Protein AF-A0A0K0XTK0-F1 (afdb_monomer)

Nearest PDB structures (foldseek):
  9b12-assembly2_J  TM=9.768E-01  e=5.219E-01  Homo sapiens
  7mnt-assembly1_B  TM=8.735E-01  e=2.926E-01  Homo sapiens
  2cr8-assembly1_A  TM=5.656E-01  e=5.566E-01  Homo sapiens
  2ebq-assembly1_A  TM=9.221E-01  e=2.963E+00  Homo sapiens
  7uhy-assembly1_B-2  TM=3.557E-01  e=4.359E+00  Homo sapiens

Organism: NCBI:txid1579979

Secondary structure (DSSP, 8-state):
-EE-SSHHHHHHHHHHHHHTT-----BSHHHHTTTTTTTTSTT-S-EE---GGGHHHHHHHHHHHHHHT-PPPEE-TTT--EE-TT-SB-TTT--BTT--------------------

Structure (mmCIF, N/CA/C/O backbone):
data_AF-A0A0K0XTK0-F1
#
_entry.id   AF-A0A0K0XTK0-F1
#
loop_
_atom_site.group_PDB
_atom_site.id
_atom_site.type_symbol
_atom_site.label_atom_id
_atom_site.label_alt_id
_atom_site.label_comp_id
_atom_site.label_asym_id
_atom_site.label_entity_id
_atom_site.label_seq_id
_atom_site.pdbx_PDB_ins_code
_atom_site.Cartn_x
_atom_site.Cartn_y
_atom_site.Cartn_z
_atom_site.occupancy
_atom_site.B_iso_or_equiv
_atom_site.auth_seq_id
_atom_site.auth_comp_id
_atom_site.auth_asym_id
_atom_site.auth_atom_id
_atom_site.pdbx_PDB_model_num
ATOM 1 N N . MET A 1 1 ? 10.483 4.754 -10.931 1.00 53.09 1 MET A N 1
ATOM 2 C CA . MET A 1 1 ? 11.037 4.088 -9.741 1.00 53.09 1 MET A CA 1
ATOM 3 C C . MET A 1 1 ? 10.381 4.705 -8.515 1.00 53.09 1 MET A C 1
ATOM 5 O O . MET A 1 1 ? 10.506 5.907 -8.351 1.00 53.09 1 MET A O 1
ATOM 9 N N . HIS A 1 2 ? 9.572 3.952 -7.772 1.00 62.00 2 HIS A N 1
ATOM 10 C CA . HIS A 1 2 ? 8.944 4.340 -6.513 1.00 62.00 2 HIS A CA 1
ATOM 11 C C . HIS A 1 2 ? 9.683 3.662 -5.361 1.00 62.00 2 HIS A C 1
ATOM 13 O O . HIS A 1 2 ? 9.685 2.449 -5.279 1.00 62.00 2 HIS A O 1
ATOM 19 N N . THR A 1 3 ? 10.335 4.415 -4.493 1.00 59.62 3 THR A N 1
ATOM 20 C CA . THR A 1 3 ? 11.066 3.865 -3.348 1.00 59.62 3 THR A CA 1
ATOM 21 C C . THR A 1 3 ? 10.220 3.952 -2.093 1.00 59.62 3 THR A C 1
ATOM 23 O O . THR A 1 3 ? 9.616 4.995 -1.872 1.00 59.62 3 THR A O 1
ATOM 26 N N . ALA A 1 4 ? 10.172 2.882 -1.304 1.00 64.31 4 ALA A N 1
ATOM 27 C CA . ALA A 1 4 ? 9.412 2.807 -0.065 1.00 64.31 4 ALA A CA 1
ATOM 28 C C . ALA A 1 4 ? 10.363 2.557 1.102 1.00 64.31 4 ALA A C 1
ATOM 30 O O . ALA A 1 4 ? 11.300 1.767 0.995 1.00 64.31 4 ALA A O 1
ATOM 31 N N . ASP A 1 5 ? 10.107 3.206 2.229 1.00 62.78 5 ASP A N 1
ATOM 32 C CA . ASP A 1 5 ? 10.978 3.117 3.400 1.00 62.78 5 ASP A CA 1
ATOM 33 C C . ASP A 1 5 ? 10.663 1.888 4.268 1.00 62.78 5 ASP A C 1
ATOM 35 O O . ASP A 1 5 ? 11.365 1.639 5.246 1.00 62.78 5 ASP A O 1
ATOM 39 N N . HIS A 1 6 ? 9.626 1.109 3.927 1.00 61.66 6 HIS A N 1
ATOM 40 C CA . HIS A 1 6 ? 9.244 -0.118 4.627 1.00 61.66 6 HIS A CA 1
ATOM 41 C C . HIS A 1 6 ? 8.810 -1.254 3.676 1.00 61.66 6 HIS A C 1
ATOM 43 O O . HIS A 1 6 ? 8.117 -1.030 2.684 1.00 61.66 6 HIS A O 1
ATOM 49 N N . PRO A 1 7 ? 9.122 -2.521 4.005 1.00 65.44 7 PRO A N 1
ATOM 50 C CA . PRO A 1 7 ? 8.797 -3.691 3.183 1.00 65.44 7 PRO A CA 1
ATOM 51 C C . PRO A 1 7 ? 7.292 -3.968 3.120 1.00 65.44 7 PRO A C 1
ATOM 53 O O . PRO A 1 7 ? 6.812 -4.532 2.137 1.00 65.44 7 PRO A O 1
ATOM 56 N N . VAL A 1 8 ? 6.542 -3.550 4.145 1.00 74.12 8 VAL A N 1
ATOM 57 C CA . VAL A 1 8 ? 5.074 -3.644 4.171 1.00 74.12 8 VAL A CA 1
ATOM 58 C C . VAL A 1 8 ? 4.468 -2.799 3.050 1.00 74.12 8 VAL A C 1
ATOM 60 O O . VAL A 1 8 ? 3.572 -3.257 2.343 1.00 74.12 8 VAL A O 1
ATOM 63 N N . GLU A 1 9 ? 5.010 -1.603 2.829 1.00 78.75 9 GLU A N 1
ATOM 64 C CA . GLU A 1 9 ? 4.581 -0.699 1.762 1.00 78.75 9 GLU A CA 1
ATOM 65 C C . GLU A 1 9 ? 4.908 -1.275 0.375 1.00 78.75 9 GLU A C 1
ATOM 67 O O . GLU A 1 9 ? 4.058 -1.252 -0.512 1.00 78.75 9 GLU A O 1
ATOM 72 N N . ILE A 1 10 ? 6.074 -1.915 0.200 1.00 83.31 10 ILE A N 1
ATOM 73 C CA . ILE A 1 10 ? 6.414 -2.632 -1.045 1.00 83.31 10 ILE A CA 1
ATOM 74 C C . ILE A 1 10 ? 5.406 -3.747 -1.343 1.00 83.31 10 ILE A C 1
ATOM 76 O O . ILE A 1 10 ? 4.975 -3.888 -2.487 1.00 83.31 10 ILE A O 1
ATOM 80 N N . GLY A 1 11 ? 5.020 -4.534 -0.332 1.00 81.81 11 GLY A N 1
ATOM 81 C CA . GLY A 1 11 ? 4.019 -5.592 -0.482 1.00 81.81 11 GLY A CA 1
ATOM 82 C C . GLY A 1 11 ? 2.652 -5.046 -0.899 1.00 81.81 11 GLY A C 1
ATOM 83 O O . GLY A 1 11 ? 2.038 -5.568 -1.831 1.00 81.81 11 GLY A O 1
ATOM 84 N N . PHE A 1 12 ? 2.214 -3.957 -0.264 1.00 83.81 12 PHE A N 1
ATOM 85 C CA . PHE A 1 12 ? 0.962 -3.277 -0.596 1.00 83.81 12 PHE A CA 1
ATOM 86 C C . PHE A 1 12 ? 0.965 -2.718 -2.027 1.00 83.81 12 PHE A C 1
ATOM 88 O O . PHE A 1 12 ? 0.066 -3.021 -2.814 1.00 83.81 12 PHE A O 1
ATOM 95 N N . VAL A 1 13 ? 2.004 -1.963 -2.398 1.00 86.88 13 VAL A N 1
ATOM 96 C CA . VAL A 1 13 ? 2.143 -1.365 -3.737 1.00 86.88 13 VAL A CA 1
ATOM 97 C C . VAL A 1 13 ? 2.228 -2.443 -4.814 1.00 86.88 13 VAL A C 1
ATOM 99 O O . VAL A 1 13 ? 1.615 -2.309 -5.873 1.00 86.88 13 VAL A O 1
ATOM 102 N N . ARG A 1 14 ? 2.946 -3.537 -4.546 1.00 88.00 14 ARG A N 1
ATOM 103 C CA . ARG A 1 14 ? 3.016 -4.685 -5.450 1.00 88.00 14 ARG A CA 1
ATOM 104 C C . ARG A 1 14 ? 1.634 -5.283 -5.704 1.00 88.00 14 ARG A C 1
ATOM 106 O O . ARG A 1 14 ? 1.249 -5.421 -6.861 1.00 88.00 14 ARG A O 1
ATOM 113 N N . GLY A 1 15 ? 0.904 -5.613 -4.638 1.00 87.44 15 GLY A N 1
ATOM 114 C CA . GLY A 1 15 ? -0.421 -6.225 -4.745 1.00 87.44 15 GLY A CA 1
ATOM 115 C C . GLY A 1 15 ? -1.403 -5.345 -5.517 1.00 87.44 15 GLY A C 1
ATOM 116 O O . GLY A 1 15 ? -2.120 -5.844 -6.381 1.00 87.44 15 GLY A O 1
ATOM 117 N N . LEU A 1 16 ? -1.369 -4.031 -5.272 1.00 90.19 16 LEU A N 1
ATOM 118 C CA . LEU A 1 16 ? -2.198 -3.057 -5.983 1.00 90.19 16 LEU A CA 1
ATOM 119 C C . LEU A 1 16 ? -1.881 -2.986 -7.486 1.00 90.19 16 LEU A C 1
ATOM 121 O O . LEU A 1 16 ? -2.782 -2.866 -8.310 1.00 90.19 16 LEU A O 1
ATOM 125 N N . LEU A 1 17 ? -0.603 -3.044 -7.868 1.00 90.31 17 LEU A N 1
ATOM 126 C CA . LEU A 1 17 ? -0.210 -3.019 -9.280 1.00 90.31 17 LEU A CA 1
ATOM 127 C C . LEU A 1 17 ? -0.558 -4.337 -9.989 1.00 90.31 17 LEU A C 1
ATOM 129 O O . LEU A 1 17 ? -1.061 -4.320 -11.113 1.00 90.31 17 LEU A O 1
ATOM 133 N N . GLU A 1 18 ? -0.340 -5.473 -9.329 1.00 92.31 18 GLU A N 1
ATOM 134 C CA . GLU A 1 18 ? -0.648 -6.790 -9.891 1.00 92.31 18 GLU A CA 1
ATOM 135 C C . GLU A 1 18 ? -2.162 -7.008 -10.059 1.00 92.31 18 GLU A C 1
ATOM 137 O O . GLU A 1 18 ? -2.573 -7.584 -11.068 1.00 92.31 18 GLU A O 1
ATOM 142 N N . SER A 1 19 ? -3.007 -6.485 -9.156 1.00 92.31 19 SER A N 1
ATOM 143 C CA . SER A 1 19 ? -4.474 -6.568 -9.287 1.00 92.31 19 SER A CA 1
ATOM 144 C C . SER A 1 19 ? -5.023 -5.808 -10.498 1.00 92.31 19 SER A C 1
ATOM 146 O O . SER A 1 19 ? -6.079 -6.154 -11.018 1.00 92.31 19 SER A O 1
ATOM 148 N N . GLU A 1 20 ? -4.284 -4.810 -10.981 1.00 91.94 20 GLU A N 1
ATOM 149 C CA . GLU A 1 20 ? -4.592 -4.033 -12.189 1.00 91.94 20 GLU A CA 1
ATOM 150 C C . GLU A 1 20 ? -3.938 -4.626 -13.456 1.00 91.94 20 GLU A C 1
ATOM 152 O O . GLU A 1 20 ? -3.907 -3.994 -14.516 1.00 91.94 20 GLU A O 1
ATOM 157 N N . GLY A 1 21 ? -3.381 -5.839 -13.361 1.00 88.75 21 GLY A N 1
ATOM 158 C CA . GLY A 1 21 ? -2.755 -6.551 -14.477 1.00 88.75 21 GLY A CA 1
ATOM 159 C C . GLY A 1 21 ? -1.365 -6.032 -14.853 1.00 88.75 21 GLY A C 1
ATOM 160 O O . GLY A 1 21 ? -0.908 -6.246 -15.979 1.00 88.75 21 GLY A O 1
ATOM 161 N N . ILE A 1 22 ? -0.684 -5.329 -13.944 1.00 89.06 22 ILE A N 1
ATOM 162 C CA . ILE A 1 22 ? 0.654 -4.783 -14.178 1.00 89.06 22 ILE A CA 1
ATOM 163 C C . ILE A 1 22 ? 1.690 -5.731 -13.568 1.00 89.06 22 ILE A C 1
ATOM 165 O O . ILE A 1 22 ? 1.778 -5.872 -12.353 1.00 89.06 22 ILE A O 1
ATOM 169 N N . GLU A 1 23 ? 2.508 -6.364 -14.415 1.00 87.88 23 GLU A N 1
ATOM 170 C CA . GLU A 1 23 ? 3.616 -7.214 -13.960 1.00 87.88 23 GLU A CA 1
ATOM 171 C C . GLU A 1 23 ? 4.656 -6.379 -13.195 1.00 87.88 23 GLU A C 1
ATOM 173 O O . GLU A 1 23 ? 5.122 -5.340 -13.680 1.00 87.88 23 GLU A O 1
ATOM 178 N N . THR A 1 24 ? 5.050 -6.853 -12.013 1.00 85.88 24 THR A N 1
ATOM 179 C CA . THR A 1 24 ? 6.037 -6.193 -11.154 1.00 85.88 24 THR A CA 1
ATOM 180 C C . THR A 1 24 ? 7.224 -7.110 -10.857 1.00 85.88 24 THR A C 1
ATOM 182 O O . THR A 1 24 ? 7.126 -8.335 -10.921 1.00 85.88 24 THR A O 1
ATOM 185 N N . ARG A 1 25 ? 8.374 -6.515 -10.521 1.00 81.19 25 ARG A N 1
ATOM 186 C CA . ARG A 1 25 ? 9.529 -7.226 -9.958 1.00 81.19 25 ARG A CA 1
ATOM 187 C C . ARG A 1 25 ? 9.997 -6.505 -8.707 1.00 81.19 25 ARG A C 1
ATOM 189 O O . ARG A 1 25 ? 10.202 -5.294 -8.738 1.00 81.1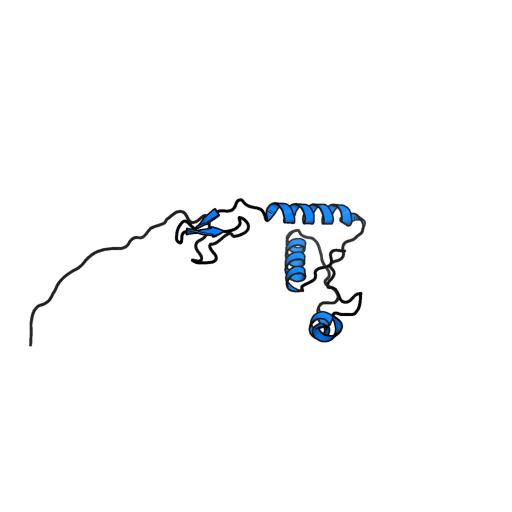9 25 ARG A O 1
ATOM 196 N N . VAL A 1 26 ? 10.170 -7.260 -7.628 1.00 78.00 26 VAL A N 1
ATOM 197 C CA . VAL A 1 26 ? 10.732 -6.769 -6.368 1.00 78.00 26 VAL A CA 1
ATOM 198 C C . VAL A 1 26 ? 12.220 -7.096 -6.350 1.00 78.00 26 VAL A C 1
ATOM 200 O O . VAL A 1 26 ? 12.608 -8.225 -6.637 1.00 78.00 26 VAL A O 1
ATOM 203 N N . GLN A 1 27 ? 13.053 -6.114 -6.017 1.00 72.12 27 GLN A N 1
ATOM 204 C CA . GLN A 1 27 ? 14.501 -6.273 -5.910 1.00 72.12 27 GLN A CA 1
ATOM 205 C C . GLN A 1 27 ? 14.972 -5.770 -4.541 1.00 72.12 27 GLN A C 1
ATOM 207 O O . GLN A 1 27 ? 14.475 -4.757 -4.056 1.00 72.12 27 GLN A O 1
ATOM 212 N N . GLY A 1 28 ? 15.919 -6.477 -3.914 1.00 62.50 28 GLY A N 1
ATOM 213 C CA . GLY A 1 28 ? 16.530 -6.060 -2.643 1.00 62.50 28 GLY A CA 1
ATOM 214 C C . GLY A 1 28 ? 15.749 -6.417 -1.371 1.00 62.50 28 GLY A C 1
ATOM 215 O O . GLY A 1 28 ? 16.164 -6.018 -0.288 1.00 62.50 28 GLY A O 1
ATOM 216 N N . MET A 1 29 ? 14.662 -7.194 -1.467 1.00 62.41 29 MET A N 1
ATOM 217 C CA . MET A 1 29 ? 13.880 -7.630 -0.298 1.00 62.41 29 MET A CA 1
ATOM 218 C C . MET A 1 29 ? 14.674 -8.576 0.620 1.00 62.41 29 MET A C 1
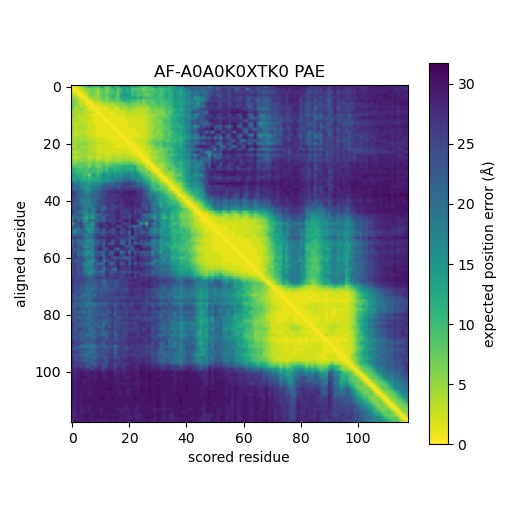ATOM 220 O O . MET A 1 29 ? 14.602 -8.438 1.835 1.00 62.41 29 MET A O 1
ATOM 224 N N . ASP A 1 30 ? 15.510 -9.452 0.060 1.00 59.00 30 ASP A N 1
ATOM 225 C CA . ASP A 1 30 ? 16.347 -10.378 0.844 1.00 59.00 30 ASP A CA 1
ATOM 226 C C . ASP A 1 30 ? 17.477 -9.657 1.605 1.00 59.00 30 ASP A C 1
ATOM 228 O O . ASP A 1 30 ? 17.919 -10.102 2.667 1.00 59.00 30 ASP A O 1
ATOM 232 N N . LEU A 1 31 ? 17.914 -8.498 1.094 1.00 56.75 31 LEU A N 1
ATOM 233 C CA . LEU A 1 31 ? 18.909 -7.639 1.741 1.00 56.75 31 LEU A CA 1
ATOM 234 C C . LEU A 1 31 ? 18.317 -6.881 2.937 1.00 56.75 31 LEU A C 1
ATOM 236 O O . LEU A 1 31 ? 19.063 -6.549 3.850 1.00 56.75 31 LEU A O 1
ATOM 240 N N . TRP A 1 32 ? 16.996 -6.666 2.982 1.00 51.97 32 TRP A N 1
ATOM 241 C CA . TRP A 1 32 ? 16.310 -5.983 4.086 1.00 51.97 32 TRP A CA 1
ATOM 242 C C . TRP A 1 32 ? 16.420 -6.739 5.416 1.00 51.97 32 TRP A C 1
ATOM 244 O O . TRP A 1 32 ? 16.658 -6.137 6.461 1.00 51.97 32 TRP A O 1
ATOM 254 N N . THR A 1 33 ? 16.312 -8.071 5.389 1.00 54.09 33 THR A N 1
ATOM 255 C CA . THR A 1 33 ? 16.488 -8.925 6.579 1.00 54.09 33 THR A CA 1
ATOM 256 C C . THR A 1 33 ? 17.896 -8.845 7.170 1.00 54.09 33 THR A C 1
ATOM 258 O O . THR A 1 33 ? 18.057 -9.005 8.375 1.00 54.09 33 THR A O 1
ATOM 261 N N . ALA A 1 34 ? 18.904 -8.543 6.347 1.00 52.62 34 ALA A N 1
ATOM 262 C CA . ALA A 1 34 ? 20.270 -8.262 6.790 1.00 52.62 34 ALA A CA 1
ATOM 263 C C . ALA A 1 34 ? 20.507 -6.765 7.094 1.00 52.62 34 ALA A C 1
ATOM 265 O O . ALA A 1 34 ? 21.550 -6.398 7.630 1.00 52.62 34 ALA A O 1
ATOM 266 N N . ALA A 1 35 ? 19.556 -5.886 6.758 1.00 49.84 35 ALA A N 1
ATOM 267 C CA . ALA A 1 35 ? 19.765 -4.444 6.710 1.00 49.84 35 ALA A CA 1
ATOM 268 C C . ALA A 1 35 ? 19.549 -3.697 8.027 1.00 49.84 35 ALA A C 1
ATOM 270 O O . ALA A 1 35 ? 19.758 -2.490 8.022 1.00 49.84 35 ALA A O 1
ATOM 271 N N . VAL A 1 36 ? 19.231 -4.348 9.156 1.00 49.47 36 VAL A N 1
ATOM 272 C CA . VAL A 1 36 ? 19.224 -3.648 10.464 1.00 49.47 36 VAL A CA 1
ATOM 273 C C . VAL A 1 36 ? 20.582 -3.000 10.764 1.00 49.47 36 VAL A C 1
ATOM 275 O O . VAL A 1 36 ? 20.622 -1.915 11.337 1.00 49.47 36 VAL A O 1
ATOM 278 N N . GLU A 1 37 ? 21.680 -3.577 10.265 1.00 49.75 37 GLU A N 1
ATOM 279 C CA . GLU A 1 37 ? 23.025 -2.993 10.361 1.00 49.75 37 GLU A CA 1
ATOM 280 C C . GLU A 1 37 ? 23.422 -2.104 9.156 1.00 49.75 37 GLU A C 1
ATOM 282 O O . GLU A 1 37 ? 24.358 -1.316 9.265 1.00 49.75 37 GLU A O 1
ATOM 287 N N . ILE A 1 38 ? 22.713 -2.174 8.016 1.00 49.44 38 ILE A N 1
ATOM 288 C CA . ILE A 1 38 ? 23.095 -1.541 6.726 1.00 49.44 38 ILE A CA 1
ATOM 289 C C . ILE A 1 38 ? 22.277 -0.266 6.411 1.00 49.44 38 ILE A C 1
ATOM 291 O O . ILE A 1 38 ? 22.543 0.408 5.417 1.00 49.44 38 ILE A O 1
ATOM 295 N N . TYR A 1 39 ? 21.328 0.143 7.264 1.00 45.59 39 TYR A N 1
ATOM 296 C CA . TYR A 1 39 ? 20.472 1.332 7.061 1.00 45.59 39 TYR A CA 1
ATOM 297 C C . TYR A 1 39 ? 21.196 2.672 6.804 1.00 45.59 39 TYR A C 1
ATOM 299 O O . TYR A 1 39 ? 20.543 3.651 6.448 1.00 45.59 39 TYR A O 1
ATOM 307 N N . PHE A 1 40 ? 22.523 2.738 6.935 1.00 50.38 40 PHE A N 1
ATOM 308 C CA . PHE A 1 40 ? 23.317 3.943 6.677 1.00 50.38 40 PHE A CA 1
ATOM 309 C C . PHE A 1 40 ? 24.026 3.984 5.312 1.00 50.38 40 PHE A C 1
ATOM 311 O O . PHE A 1 40 ? 24.728 4.957 5.039 1.00 50.38 40 PHE A O 1
ATOM 318 N N . ALA A 1 41 ? 23.861 2.982 4.441 1.00 50.88 41 ALA A N 1
ATOM 319 C CA . ALA A 1 41 ? 24.423 3.018 3.089 1.00 50.88 41 ALA A CA 1
ATOM 320 C C . ALA A 1 41 ? 23.390 3.516 2.060 1.00 50.88 41 ALA A C 1
ATOM 322 O O . ALA A 1 41 ? 22.333 2.905 1.870 1.00 50.88 41 ALA A O 1
ATOM 323 N N . ASP A 1 42 ? 23.706 4.615 1.365 1.00 50.34 42 ASP A N 1
ATOM 324 C CA . ASP A 1 42 ? 22.932 5.095 0.214 1.00 50.34 42 ASP A CA 1
ATOM 325 C C . ASP A 1 42 ? 22.769 3.963 -0.819 1.00 50.34 42 ASP A C 1
ATOM 327 O O . ASP A 1 42 ? 23.748 3.366 -1.267 1.00 50.34 42 ASP A O 1
ATOM 331 N N . GLY A 1 43 ? 21.520 3.642 -1.177 1.00 56.12 43 GLY A N 1
ATOM 332 C CA . GLY A 1 43 ? 21.175 2.552 -2.105 1.00 56.12 43 GLY A CA 1
ATOM 333 C C . GLY A 1 43 ? 20.533 1.309 -1.473 1.00 56.12 43 GLY A C 1
ATOM 334 O O . GLY A 1 43 ? 20.063 0.446 -2.209 1.00 56.12 43 GLY A O 1
ATOM 335 N N . ALA A 1 44 ? 20.437 1.226 -0.141 1.00 52.81 44 ALA A N 1
ATOM 336 C CA . ALA A 1 44 ? 19.759 0.125 0.560 1.00 52.81 44 ALA A CA 1
ATOM 337 C C . ALA A 1 44 ? 18.241 0.338 0.767 1.00 52.81 44 ALA A C 1
ATOM 339 O O . ALA A 1 44 ? 17.572 -0.500 1.372 1.00 52.81 44 ALA A O 1
ATOM 340 N N . ARG A 1 45 ? 17.678 1.454 0.277 1.00 56.91 45 ARG A N 1
ATOM 341 C CA . ARG A 1 45 ? 16.246 1.760 0.418 1.00 56.91 45 ARG A CA 1
ATOM 342 C C . ARG A 1 45 ? 15.395 0.905 -0.533 1.00 56.91 45 ARG A C 1
ATOM 344 O O . ARG A 1 45 ? 15.675 0.889 -1.739 1.00 56.91 45 ARG A O 1
ATOM 351 N N . PRO A 1 46 ? 14.340 0.230 -0.045 1.00 56.75 46 PRO A N 1
ATOM 352 C CA . PRO A 1 46 ? 13.445 -0.539 -0.902 1.00 56.75 46 PRO A CA 1
ATOM 353 C C . PRO A 1 46 ? 12.883 0.307 -2.050 1.00 56.75 46 PRO A C 1
ATOM 355 O O . PRO A 1 46 ? 12.507 1.462 -1.875 1.00 56.75 46 PRO A O 1
ATOM 358 N N . SER A 1 47 ? 12.874 -0.262 -3.258 1.00 75.25 47 SER A N 1
ATOM 359 C CA . SER A 1 47 ? 12.580 0.466 -4.495 1.00 75.25 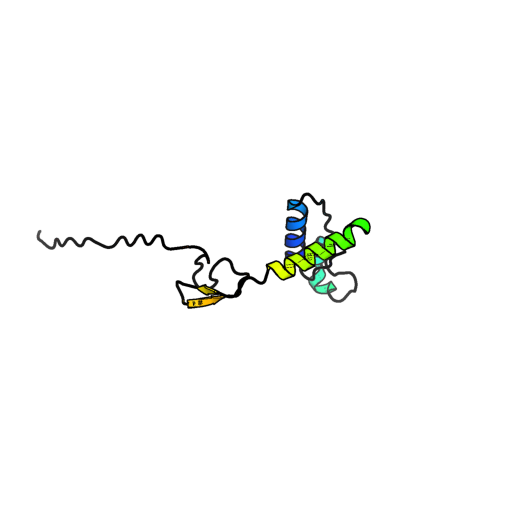47 SER A CA 1
ATOM 360 C C . SER A 1 47 ? 11.796 -0.372 -5.508 1.00 75.25 47 SER A C 1
ATOM 362 O O . SER A 1 47 ? 12.261 -1.405 -5.971 1.00 75.25 47 SER A O 1
ATOM 364 N N . VAL A 1 48 ? 10.617 0.097 -5.901 1.00 80.75 48 VAL A N 1
ATOM 365 C CA . VAL A 1 48 ? 9.796 -0.300 -7.055 1.00 80.75 48 VAL A CA 1
ATOM 366 C C . VAL A 1 48 ? 10.293 0.432 -8.301 1.00 80.75 48 VAL A C 1
ATOM 368 O O . VAL A 1 48 ? 10.635 1.605 -8.245 1.00 80.75 48 VAL A O 1
ATOM 371 N N . TRP A 1 49 ? 10.323 -0.207 -9.466 1.00 88.44 49 TRP A N 1
ATOM 372 C CA . TRP A 1 49 ? 10.775 0.410 -10.720 1.00 88.44 49 TRP A CA 1
ATOM 373 C C . TRP A 1 49 ? 9.689 0.304 -11.790 1.00 88.44 49 TRP A C 1
ATOM 375 O O . TRP A 1 49 ? 8.945 -0.669 -11.837 1.00 88.44 49 TRP A O 1
ATOM 385 N N . VAL A 1 50 ? 9.578 1.326 -12.642 1.00 93.69 50 VAL A N 1
ATOM 386 C CA . VAL A 1 50 ? 8.653 1.342 -13.789 1.00 93.69 50 VAL A CA 1
ATOM 387 C C . VAL A 1 50 ? 9.435 1.754 -15.027 1.00 93.69 50 VAL A C 1
ATOM 389 O O . VAL A 1 50 ? 10.409 2.495 -14.902 1.00 93.69 50 VAL A O 1
ATOM 392 N N . ARG A 1 51 ? 9.015 1.287 -16.208 1.00 93.12 51 ARG A N 1
ATOM 393 C CA . ARG A 1 51 ? 9.578 1.757 -17.483 1.00 93.12 51 ARG A CA 1
ATOM 394 C C . ARG A 1 51 ? 9.335 3.257 -17.637 1.00 93.12 51 ARG A C 1
ATOM 396 O O . ARG A 1 51 ? 8.274 3.731 -17.237 1.00 93.12 51 ARG A O 1
ATOM 403 N N . ASP A 1 52 ? 10.247 3.960 -18.300 1.00 93.19 52 ASP A N 1
ATOM 404 C CA . ASP A 1 52 ? 10.150 5.413 -18.508 1.00 93.19 52 ASP A CA 1
ATOM 405 C C . ASP A 1 52 ? 8.822 5.820 -19.154 1.00 93.19 52 ASP A C 1
ATOM 407 O O . ASP A 1 52 ? 8.156 6.733 -18.680 1.00 93.19 52 ASP A O 1
ATOM 411 N N . ALA A 1 53 ? 8.352 5.048 -20.139 1.00 94.56 53 ALA A N 1
ATOM 412 C CA . ALA A 1 53 ? 7.060 5.267 -20.797 1.00 94.56 53 ALA A CA 1
ATOM 413 C C . ALA A 1 53 ? 5.834 5.187 -19.856 1.00 94.56 53 ALA A C 1
ATOM 415 O O . ALA A 1 53 ? 4.733 5.573 -20.239 1.00 94.56 53 ALA A O 1
ATOM 416 N N . MET A 1 54 ? 5.995 4.649 -18.643 1.00 94.38 54 MET A N 1
ATOM 417 C CA . MET A 1 54 ? 4.938 4.510 -17.636 1.00 94.38 54 MET A CA 1
ATOM 418 C C . MET A 1 54 ? 5.082 5.508 -16.485 1.00 94.38 54 MET A C 1
ATOM 420 O O . MET A 1 54 ? 4.237 5.513 -15.588 1.00 94.38 54 MET A O 1
ATOM 424 N N . LEU A 1 55 ? 6.114 6.353 -16.489 1.00 94.56 55 LEU A N 1
ATOM 425 C CA . LEU A 1 55 ? 6.437 7.225 -15.366 1.00 94.56 55 LEU A CA 1
ATOM 426 C C . LEU A 1 55 ? 5.308 8.222 -15.066 1.00 94.56 55 LEU A C 1
ATOM 428 O O . LEU A 1 55 ? 4.869 8.333 -13.921 1.00 94.56 55 LEU A O 1
ATOM 432 N N . GLU A 1 56 ? 4.767 8.888 -16.086 1.00 92.88 56 GLU A N 1
ATOM 433 C CA . GLU A 1 56 ? 3.659 9.841 -15.931 1.00 92.88 56 GLU A CA 1
ATOM 434 C C . GLU A 1 56 ? 2.375 9.152 -15.458 1.00 92.88 56 GLU A C 1
ATOM 436 O O . GLU A 1 56 ? 1.612 9.708 -14.665 1.00 92.88 56 GLU A O 1
ATOM 441 N N . ARG A 1 57 ? 2.124 7.922 -15.922 1.00 93.69 57 ARG A N 1
ATOM 442 C CA . ARG A 1 57 ? 0.973 7.133 -15.466 1.00 93.69 57 ARG A CA 1
ATOM 443 C C . ARG A 1 57 ? 1.132 6.740 -13.999 1.00 93.69 57 ARG A C 1
ATOM 445 O O . ARG A 1 57 ? 0.200 6.958 -13.233 1.00 93.69 57 ARG A O 1
ATOM 452 N N . ALA A 1 58 ? 2.299 6.236 -13.606 1.00 91.00 58 ALA A N 1
ATOM 453 C CA . ALA A 1 58 ? 2.588 5.856 -12.227 1.00 91.00 58 ALA A CA 1
ATOM 454 C C . ALA A 1 58 ? 2.436 7.048 -11.266 1.00 91.00 58 ALA A C 1
ATOM 456 O O . ALA A 1 58 ? 1.787 6.922 -10.233 1.00 91.00 58 ALA A O 1
ATOM 457 N N . ARG A 1 59 ? 2.935 8.234 -11.646 1.00 90.94 59 ARG A N 1
ATOM 458 C CA . ARG A 1 59 ? 2.767 9.468 -10.857 1.00 90.94 59 ARG A CA 1
ATOM 459 C C . ARG A 1 59 ? 1.301 9.844 -10.645 1.00 90.94 59 ARG A C 1
ATOM 461 O O . ARG A 1 59 ? 0.930 10.219 -9.539 1.00 90.94 59 ARG A O 1
ATOM 468 N N . ARG A 1 60 ? 0.465 9.742 -11.685 1.00 90.44 60 ARG A N 1
ATOM 469 C CA . ARG A 1 60 ? -0.972 10.047 -11.569 1.00 90.44 60 ARG A CA 1
ATOM 470 C C . ARG A 1 60 ? -1.691 9.093 -10.625 1.00 90.44 60 ARG A C 1
ATOM 472 O O . ARG A 1 60 ? -2.488 9.557 -9.820 1.00 90.44 60 ARG A O 1
ATOM 479 N N . VAL A 1 61 ? -1.385 7.800 -10.715 1.00 88.38 61 VAL A N 1
ATOM 480 C CA . VAL A 1 61 ? -1.975 6.775 -9.843 1.00 88.38 61 VAL A CA 1
ATOM 481 C C . VAL A 1 61 ? -1.613 7.036 -8.382 1.00 88.38 61 VAL A C 1
ATOM 483 O O . VAL A 1 61 ? -2.507 7.066 -7.544 1.00 88.38 61 VAL A O 1
ATOM 486 N N . LEU A 1 62 ? -0.337 7.308 -8.086 1.00 85.88 62 LEU A N 1
ATOM 487 C CA . LEU A 1 62 ? 0.108 7.628 -6.724 1.00 85.88 62 LEU A CA 1
ATOM 488 C C . LEU A 1 62 ? -0.579 8.891 -6.184 1.00 85.88 62 LEU A C 1
ATOM 490 O O . LEU A 1 62 ? -1.163 8.863 -5.108 1.00 85.88 62 LEU A O 1
ATOM 494 N N . ALA A 1 63 ? -0.617 9.966 -6.977 1.00 83.00 63 ALA A N 1
ATOM 495 C CA . ALA A 1 63 ? -1.276 11.205 -6.570 1.00 83.00 63 ALA A CA 1
ATOM 496 C C . ALA A 1 63 ? -2.788 11.035 -6.336 1.00 83.00 63 ALA A C 1
ATOM 498 O O . ALA A 1 63 ? -3.388 11.777 -5.564 1.00 83.00 63 ALA A O 1
ATOM 499 N N . GLU A 1 64 ? -3.440 10.116 -7.049 1.00 78.88 64 GLU A N 1
ATOM 500 C CA . GLU A 1 64 ? -4.856 9.822 -6.848 1.00 78.88 64 GLU A CA 1
ATOM 501 C C . GLU A 1 64 ? -5.110 8.941 -5.62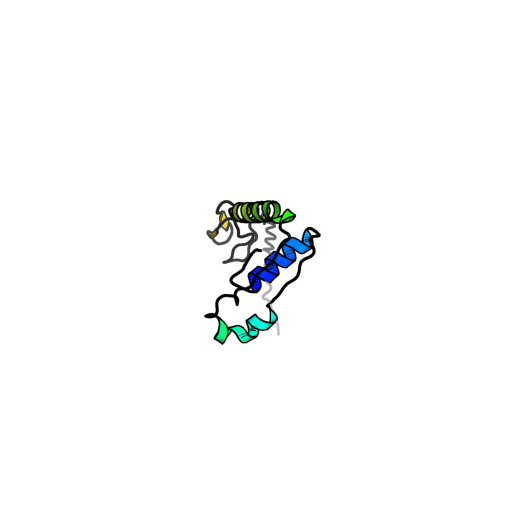5 1.00 78.88 64 GLU A C 1
ATOM 503 O O . GLU A 1 64 ? -6.089 9.176 -4.918 1.00 78.88 64 GLU A O 1
ATOM 508 N N . ALA A 1 65 ? -4.224 7.986 -5.340 1.00 73.88 65 ALA A N 1
ATOM 509 C CA . ALA A 1 65 ? -4.286 7.179 -4.127 1.00 73.88 65 ALA A CA 1
ATOM 510 C C . ALA A 1 65 ? -4.193 8.056 -2.867 1.00 73.88 65 ALA A C 1
ATOM 512 O O . ALA A 1 65 ? -5.043 7.929 -1.985 1.00 73.88 65 ALA A O 1
ATOM 513 N N . ASP A 1 66 ? -3.268 9.022 -2.847 1.00 71.50 66 ASP A N 1
ATOM 514 C CA . ASP A 1 66 ? -3.126 9.985 -1.744 1.00 71.50 66 ASP A CA 1
ATOM 515 C C . ASP A 1 66 ? -4.412 10.787 -1.496 1.00 71.50 66 ASP A C 1
ATOM 517 O O . ASP A 1 66 ? -4.797 11.033 -0.355 1.00 71.50 66 ASP A O 1
ATOM 521 N N . ARG A 1 67 ? -5.128 11.165 -2.564 1.00 68.00 67 ARG A N 1
ATOM 522 C CA . ARG A 1 67 ? -6.403 11.894 -2.443 1.00 68.00 67 ARG A CA 1
ATOM 523 C C . ARG A 1 67 ? -7.547 11.008 -1.954 1.00 68.00 67 ARG A C 1
ATOM 525 O O . ARG A 1 67 ?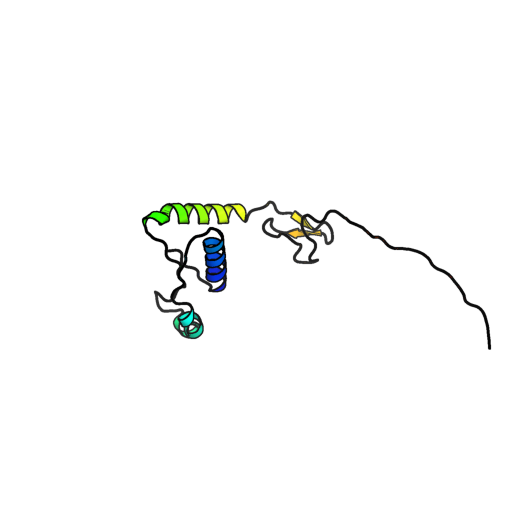 -8.413 11.484 -1.229 1.00 68.00 67 ARG A O 1
ATOM 532 N N . ARG A 1 68 ? -7.582 9.736 -2.360 1.00 63.22 68 ARG A N 1
ATOM 533 C CA . ARG A 1 68 ? -8.657 8.790 -2.001 1.00 63.22 68 ARG A CA 1
ATOM 534 C C . ARG A 1 68 ? -8.589 8.325 -0.543 1.00 63.22 68 ARG A C 1
ATOM 536 O O . ARG A 1 68 ? -9.602 7.864 -0.028 1.00 63.22 68 ARG A O 1
ATOM 543 N N . GLY A 1 69 ? -7.441 8.471 0.122 1.00 57.19 69 GLY A N 1
ATOM 544 C CA . GLY A 1 69 ? -7.295 8.216 1.558 1.00 57.19 69 GLY A CA 1
ATOM 545 C C . GLY A 1 69 ? -8.021 9.225 2.457 1.00 57.19 69 GLY A C 1
ATOM 546 O O . GLY A 1 69 ? -8.216 8.948 3.630 1.00 57.19 69 GLY A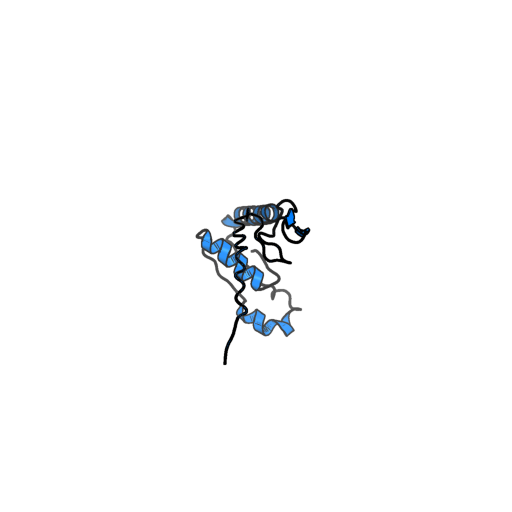 O 1
ATOM 547 N N . GLN A 1 70 ? -8.475 10.367 1.936 1.00 63.22 70 GLN A N 1
ATOM 548 C CA . GLN A 1 70 ? -9.082 11.433 2.744 1.00 63.22 70 GLN A CA 1
ATOM 549 C C . GLN A 1 70 ? -10.610 11.435 2.666 1.00 63.22 70 GLN A C 1
ATOM 551 O O . GLN A 1 70 ? -11.225 12.400 2.214 1.00 63.22 70 GLN A O 1
ATOM 556 N N . GLY A 1 71 ? -11.247 10.340 3.086 1.00 70.44 71 GLY A N 1
ATOM 557 C CA . GLY A 1 71 ? -12.675 10.406 3.401 1.00 70.44 71 GLY A CA 1
ATOM 558 C C . GLY A 1 71 ? -12.933 11.445 4.503 1.00 70.44 71 GLY A C 1
ATOM 559 O O . GLY A 1 71 ? -12.038 11.742 5.291 1.00 70.44 71 GLY A O 1
ATOM 560 N N . GLU A 1 72 ? -14.1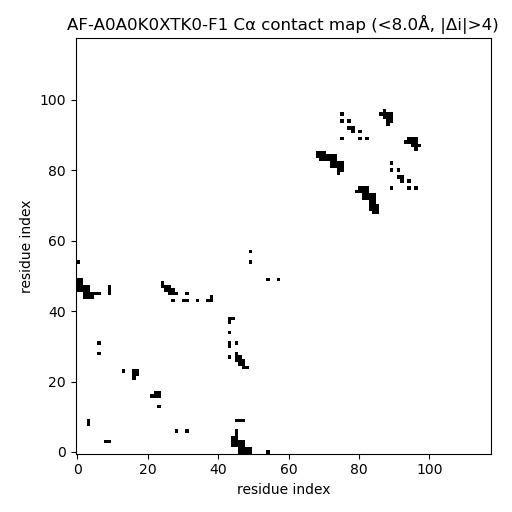57 11.964 4.603 1.00 83.69 72 GLU A N 1
ATOM 561 C CA . GLU A 1 72 ? -14.532 12.812 5.741 1.00 83.69 72 GLU A CA 1
ATOM 562 C C . GLU A 1 72 ? -14.427 12.028 7.053 1.00 83.69 72 GLU A C 1
ATOM 564 O O . GLU A 1 72 ? -14.832 10.854 7.112 1.00 83.69 72 GLU A O 1
ATOM 569 N N . ASP A 1 73 ? -13.908 12.694 8.086 1.00 90.50 73 ASP A N 1
ATOM 570 C CA . ASP A 1 73 ? -13.931 12.213 9.464 1.00 90.50 73 ASP A CA 1
ATOM 571 C C . ASP A 1 73 ? -15.355 11.825 9.869 1.00 90.50 73 ASP A C 1
ATOM 573 O O . ASP A 1 73 ? -16.341 12.444 9.464 1.00 90.50 73 ASP A O 1
ATOM 577 N N . TRP A 1 74 ? -15.472 10.795 10.695 1.00 91.56 74 TRP A N 1
ATOM 578 C CA . TRP A 1 74 ? -16.754 10.290 11.159 1.00 91.56 74 TRP A CA 1
ATOM 579 C C . TRP A 1 74 ? -16.693 9.931 12.636 1.00 91.56 74 TRP A C 1
ATOM 581 O O . TRP A 1 74 ? -15.647 9.579 13.175 1.00 91.56 74 TRP A O 1
ATOM 591 N N . THR A 1 75 ? -17.835 10.022 13.305 1.00 93.69 75 THR A N 1
ATOM 592 C CA . THR A 1 75 ? -17.970 9.596 14.697 1.00 93.69 75 THR A CA 1
ATOM 593 C C . THR A 1 75 ? -18.618 8.223 14.721 1.00 93.69 75 THR A C 1
ATOM 595 O O . THR A 1 75 ? -19.664 8.024 14.103 1.00 93.69 75 THR A O 1
ATOM 598 N N . CYS A 1 76 ? -18.012 7.277 15.433 1.00 93.94 76 CYS A N 1
ATOM 599 C CA . CYS A 1 76 ? -18.576 5.949 15.600 1.00 93.94 76 CYS A CA 1
ATOM 600 C C . CYS A 1 76 ? -19.950 6.040 16.285 1.00 93.94 76 CYS A C 1
ATOM 602 O O . CYS A 1 76 ? -20.029 6.602 17.382 1.00 93.94 76 CYS A O 1
ATOM 604 N N . PRO A 1 77 ? -21.014 5.461 15.697 1.00 91.31 77 PRO A N 1
ATOM 605 C CA . PRO A 1 77 ? -22.359 5.538 16.267 1.00 91.31 77 PRO A CA 1
ATOM 606 C C . PRO A 1 77 ? -22.530 4.707 17.548 1.00 91.31 77 PRO A C 1
ATOM 608 O O . PRO A 1 77 ? -23.504 4.901 18.263 1.00 91.31 77 PRO A O 1
ATOM 611 N N . ASP A 1 78 ? -21.598 3.799 17.845 1.00 93.38 78 ASP A N 1
ATOM 612 C CA . ASP A 1 78 ? -21.678 2.877 18.985 1.00 93.38 78 ASP A CA 1
ATOM 613 C C . ASP A 1 78 ? -20.960 3.424 20.221 1.00 93.38 78 ASP A C 1
ATOM 615 O O . ASP A 1 78 ? -21.540 3.588 21.289 1.00 93.38 78 ASP A O 1
ATOM 619 N N . CYS A 1 79 ? -19.678 3.771 20.068 1.00 94.81 79 CYS A N 1
ATOM 620 C CA . CYS A 1 79 ? -18.836 4.187 21.189 1.00 94.81 79 CYS A CA 1
ATOM 621 C C . CYS A 1 79 ? -18.472 5.680 21.182 1.00 94.81 79 CYS A C 1
ATOM 623 O O . CYS A 1 79 ? -17.758 6.127 22.080 1.00 94.81 79 CYS A O 1
ATOM 625 N N . GLY A 1 80 ? -18.910 6.445 20.173 1.00 93.38 80 GLY A N 1
ATOM 626 C CA . GLY A 1 80 ? -18.688 7.894 20.077 1.00 93.38 80 GLY A CA 1
ATOM 627 C C . GLY A 1 80 ? -17.260 8.326 19.718 1.00 93.38 80 GLY A C 1
ATOM 628 O O . GLY A 1 80 ? -16.937 9.506 19.822 1.00 93.38 80 GLY A O 1
ATOM 629 N N . GLU A 1 81 ? -16.393 7.394 19.316 1.00 96.44 81 GLU A N 1
ATOM 630 C CA . GLU A 1 81 ? -15.005 7.689 18.937 1.00 96.44 81 GLU A CA 1
ATOM 631 C C . GLU A 1 81 ? -14.954 8.502 17.636 1.00 96.44 81 GLU A C 1
ATOM 633 O O . GLU A 1 81 ? -15.707 8.199 16.713 1.00 96.44 81 GLU A O 1
ATOM 638 N N . ARG A 1 82 ? -14.068 9.502 17.528 1.00 93.81 82 ARG A N 1
ATOM 639 C CA . ARG A 1 82 ? -13.881 10.264 16.281 1.00 93.81 82 ARG A CA 1
ATOM 640 C C . ARG A 1 82 ? -12.769 9.630 15.449 1.00 93.81 82 ARG A C 1
ATOM 642 O O . AR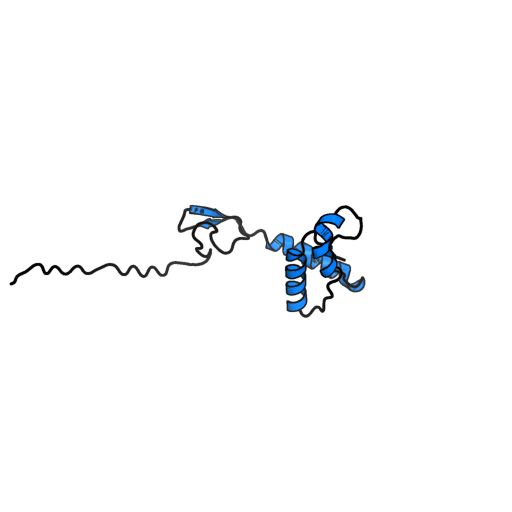G A 1 82 ? -11.648 9.488 15.926 1.00 93.81 82 ARG A O 1
ATOM 649 N N . LEU A 1 83 ? -13.084 9.264 14.214 1.00 91.12 83 LEU A N 1
ATOM 650 C CA . LEU A 1 83 ? -12.206 8.554 13.291 1.00 91.12 83 LEU A CA 1
ATOM 651 C C . LEU A 1 83 ? -11.957 9.366 12.027 1.00 91.12 83 LEU A C 1
ATOM 653 O O . LEU A 1 83 ? -12.868 10.000 11.503 1.00 91.12 83 LEU A O 1
ATOM 657 N N . GLU A 1 84 ? -10.741 9.266 11.503 1.00 89.75 84 GLU A N 1
ATOM 658 C CA . GLU A 1 84 ? -10.390 9.783 10.180 1.00 89.75 84 GLU A CA 1
ATOM 659 C C . GLU A 1 84 ? -11.106 8.985 9.082 1.00 89.75 84 GLU A C 1
ATOM 661 O O . GLU A 1 84 ? -11.339 7.775 9.209 1.00 89.75 84 GLU A O 1
ATOM 666 N N . GLY A 1 85 ? -11.453 9.628 7.968 1.00 85.06 85 GLY A N 1
ATOM 667 C CA . GLY A 1 85 ? -12.293 8.983 6.959 1.00 85.06 85 GLY A CA 1
ATOM 668 C C . GLY A 1 85 ? -11.652 7.839 6.168 1.00 85.06 85 GLY A C 1
ATOM 669 O O . GLY A 1 85 ? -12.372 7.146 5.450 1.00 85.06 85 GLY A O 1
ATOM 670 N N . GLN A 1 86 ? -10.350 7.590 6.329 1.00 83.94 86 GLN A N 1
ATOM 671 C CA . GLN A 1 86 ? -9.669 6.388 5.829 1.00 83.94 86 GLN A CA 1
ATOM 672 C C . GLN A 1 86 ? -10.120 5.095 6.523 1.00 83.94 86 GLN A C 1
ATOM 674 O O . GLN A 1 86 ? -10.002 4.008 5.951 1.00 83.94 86 GLN A O 1
ATOM 679 N N . PHE A 1 87 ? -10.636 5.190 7.753 1.00 86.38 87 PHE A N 1
ATOM 680 C CA . PHE A 1 87 ? -11.058 4.024 8.520 1.00 86.38 87 PHE A CA 1
ATOM 681 C C . PHE A 1 87 ? -12.434 3.532 8.066 1.00 86.38 87 PHE A C 1
ATOM 683 O O . PHE A 1 87 ? -13.412 4.281 8.050 1.00 86.38 87 PHE A O 1
ATOM 690 N N . LYS A 1 88 ? -12.504 2.237 7.731 1.00 88.12 88 LYS A N 1
ATOM 691 C CA . LYS A 1 88 ? -13.754 1.541 7.387 1.00 88.12 88 LYS A CA 1
ATOM 692 C C . LYS A 1 88 ? -14.501 0.996 8.609 1.00 88.12 88 LYS A C 1
ATOM 694 O O . LYS A 1 88 ? -15.702 0.783 8.508 1.00 88.12 88 LYS A O 1
ATOM 699 N N . ALA A 1 89 ? -13.810 0.839 9.739 1.00 91.06 89 ALA A N 1
ATOM 700 C CA . ALA A 1 89 ? -14.352 0.355 11.006 1.00 91.06 89 ALA A CA 1
ATOM 701 C C . ALA A 1 89 ? -13.792 1.156 12.188 1.00 91.06 89 ALA A C 1
ATOM 703 O O . ALA A 1 89 ? -12.708 1.741 12.101 1.00 91.06 89 ALA A O 1
ATOM 704 N N . CYS A 1 90 ? -14.523 1.174 13.301 1.00 93.44 90 CYS A N 1
ATOM 705 C CA . CYS A 1 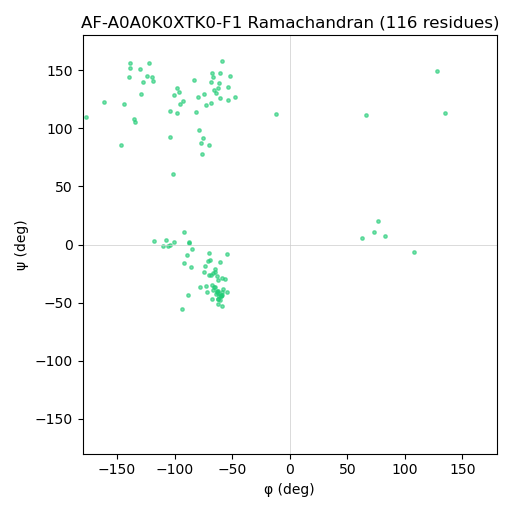90 ? -14.095 1.827 14.524 1.00 93.44 90 CYS A CA 1
ATOM 706 C C . CYS A 1 90 ? -12.912 1.081 15.149 1.00 93.44 90 CYS A C 1
ATOM 708 O O . CYS A 1 90 ? -13.051 -0.073 15.535 1.00 93.44 90 CYS A O 1
ATOM 710 N N . TRP A 1 91 ? -11.767 1.735 15.344 1.00 92.62 91 TRP A N 1
ATOM 711 C CA . TRP A 1 91 ? -10.614 1.101 15.998 1.00 92.62 91 TRP A CA 1
ATOM 712 C C . TRP A 1 91 ? -10.875 0.731 17.469 1.00 92.62 91 TRP A C 1
ATOM 714 O O . TRP A 1 91 ? -10.193 -0.134 18.013 1.00 92.62 91 TRP A O 1
ATOM 724 N N . ARG A 1 92 ? -11.860 1.373 18.113 1.00 91.94 92 ARG A N 1
ATOM 725 C CA . ARG A 1 92 ? -12.188 1.166 19.527 1.00 91.94 92 ARG A CA 1
ATOM 726 C C . ARG A 1 92 ? -13.193 0.040 19.766 1.00 91.94 92 ARG A C 1
ATOM 728 O O . ARG A 1 92 ? -13.002 -0.729 20.701 1.00 91.94 92 ARG A O 1
ATOM 735 N N . CYS A 1 93 ? -14.255 -0.053 18.966 1.00 94.44 93 CYS A N 1
ATOM 736 C CA . CYS A 1 93 ? -15.303 -1.072 19.142 1.00 94.44 93 CYS A CA 1
ATOM 737 C C . CYS A 1 93 ? -15.457 -2.037 17.957 1.00 94.44 93 CYS A C 1
ATOM 739 O O . CYS A 1 93 ? -16.344 -2.881 17.982 1.00 94.44 93 CYS A O 1
ATOM 741 N N . ALA A 1 94 ? -14.619 -1.913 16.926 1.00 92.31 94 ALA A N 1
ATOM 742 C CA . ALA A 1 94 ? -14.639 -2.708 15.695 1.00 92.31 94 ALA A CA 1
ATOM 743 C C . ALA A 1 94 ? -15.906 -2.588 14.824 1.00 92.31 94 ALA A C 1
ATOM 745 O O . ALA A 1 94 ? -15.990 -3.269 13.809 1.00 92.31 94 ALA A O 1
ATOM 746 N N . ARG A 1 95 ? -16.862 -1.707 15.154 1.00 90.94 95 ARG A N 1
ATOM 747 C CA . ARG A 1 95 ? -18.065 -1.495 14.332 1.00 90.94 95 ARG A CA 1
ATOM 748 C C . ARG A 1 95 ? -17.734 -0.897 12.969 1.00 90.94 95 ARG A C 1
ATOM 750 O O . ARG A 1 95 ? -17.047 0.125 12.906 1.00 90.94 95 ARG A O 1
ATOM 757 N N . ASP A 1 96 ? -18.295 -1.463 11.907 1.00 92.25 96 ASP A N 1
ATOM 758 C CA . ASP A 1 96 ? -18.163 -0.918 10.560 1.00 92.25 96 ASP A CA 1
ATOM 759 C C . ASP A 1 96 ? -18.861 0.439 10.415 1.00 92.25 96 ASP A C 1
ATOM 761 O O . ASP A 1 96 ? -19.927 0.701 10.973 1.00 92.25 96 ASP A O 1
ATOM 765 N N . ARG A 1 97 ? -18.260 1.322 9.613 1.00 86.12 97 ARG A N 1
ATOM 766 C CA . ARG A 1 97 ? -18.780 2.671 9.335 1.00 86.12 97 ARG A CA 1
ATOM 767 C C . ARG A 1 97 ? -20.180 2.648 8.710 1.00 86.12 97 ARG A C 1
ATOM 769 O O . ARG A 1 97 ? -20.934 3.598 8.894 1.00 86.12 97 ARG A O 1
ATOM 776 N N . ASN A 1 98 ? -20.501 1.583 7.973 1.00 82.50 98 ASN A N 1
ATOM 777 C CA . ASN A 1 98 ? -21.735 1.443 7.198 1.00 82.50 98 ASN A CA 1
ATOM 778 C C . ASN A 1 98 ? -22.742 0.450 7.798 1.00 82.50 98 ASN A C 1
ATOM 780 O O . ASN A 1 98 ? -23.781 0.227 7.178 1.00 82.50 98 ASN A O 1
ATOM 784 N N . ASP A 1 99 ? -22.469 -0.130 8.968 1.00 73.06 99 ASP A N 1
ATOM 785 C CA . ASP A 1 99 ? -23.415 -1.043 9.612 1.00 73.06 99 ASP A CA 1
ATOM 786 C C . ASP A 1 99 ? -24.569 -0.249 10.233 1.00 73.06 99 ASP A C 1
ATOM 788 O O . ASP A 1 99 ? -24.518 0.212 11.377 1.00 73.06 99 ASP A O 1
ATOM 792 N N . GLY A 1 100 ? -25.626 -0.073 9.440 1.00 58.38 100 GLY A N 1
ATOM 793 C CA . GLY A 1 100 ? -26.950 0.287 9.925 1.00 58.38 100 GLY A CA 1
ATOM 794 C C . GLY A 1 100 ? -27.579 -0.916 10.624 1.00 58.38 100 GLY A C 1
ATOM 795 O O . GLY A 1 100 ? -27.738 -1.959 10.007 1.00 58.38 100 GLY A O 1
ATOM 796 N N . HIS A 1 101 ? -27.891 -0.744 11.909 1.00 48.19 101 HIS A N 1
ATOM 797 C CA . HIS A 1 101 ? -28.654 -1.634 12.791 1.00 48.19 101 HIS A CA 1
ATOM 798 C C . HIS A 1 101 ? -29.422 -2.794 12.125 1.00 48.19 101 HIS A C 1
ATOM 800 O O . HIS A 1 101 ? -30.491 -2.565 11.568 1.00 48.19 101 HIS A O 1
ATOM 806 N N . ASP A 1 102 ? -28.988 -4.028 12.390 1.00 42.62 102 ASP A N 1
ATOM 807 C CA . ASP A 1 102 ? -29.915 -5.100 12.765 1.00 42.62 102 ASP A CA 1
ATOM 808 C C . ASP A 1 102 ? -29.781 -5.299 14.281 1.00 42.62 102 ASP A C 1
ATOM 810 O O . ASP A 1 102 ? -28.884 -5.972 14.788 1.00 42.62 102 ASP A O 1
ATOM 814 N N . ASN A 1 103 ? -30.642 -4.599 15.023 1.00 48.19 103 ASN A N 1
ATOM 815 C CA . ASN A 1 103 ? -30.861 -4.865 16.439 1.00 48.19 103 ASN A CA 1
ATOM 816 C C . ASN A 1 103 ? -31.753 -6.105 16.561 1.00 48.19 103 ASN A C 1
ATOM 818 O O . ASN A 1 103 ? -32.965 -5.966 16.730 1.00 48.19 103 ASN A O 1
ATOM 822 N N . ASP A 1 104 ? -31.159 -7.296 16.573 1.00 45.50 104 ASP A N 1
ATOM 823 C CA . ASP A 1 104 ? -31.779 -8.429 17.264 1.00 45.50 104 ASP A CA 1
ATOM 824 C C . ASP A 1 104 ? -31.557 -8.238 18.770 1.00 45.50 104 ASP A C 1
ATOM 826 O O . ASP A 1 104 ? -30.666 -8.803 19.406 1.00 45.50 104 ASP A O 1
ATOM 830 N N . HIS A 1 105 ? -32.375 -7.356 19.344 1.00 49.88 105 HIS A N 1
ATOM 831 C CA . HIS A 1 105 ? -32.696 -7.408 20.760 1.00 49.88 105 HIS A CA 1
ATOM 832 C C . HIS A 1 105 ? -33.576 -8.639 20.991 1.00 49.88 105 HIS A C 1
ATOM 834 O O . HIS A 1 105 ? -34.800 -8.526 21.001 1.00 49.88 105 HIS A O 1
ATOM 840 N N . ASP A 1 106 ? -32.967 -9.805 21.196 1.00 50.56 106 ASP A N 1
ATOM 841 C CA . ASP A 1 106 ? -33.666 -10.884 21.886 1.00 50.56 106 ASP A CA 1
ATOM 842 C C . ASP A 1 106 ? -33.621 -10.584 23.386 1.00 50.56 106 ASP A C 1
ATOM 844 O O . ASP A 1 106 ? -32.600 -10.753 24.056 1.00 50.56 106 ASP A O 1
ATOM 848 N N . ASN A 1 107 ? -34.716 -10.021 23.889 1.00 47.91 107 ASN A N 1
ATOM 849 C CA . ASN A 1 107 ? -34.931 -9.846 25.312 1.00 47.91 107 ASN A CA 1
ATOM 850 C C . ASN A 1 107 ? -36.359 -10.280 25.653 1.00 47.91 107 ASN A C 1
ATOM 852 O O . ASN A 1 107 ? -37.316 -9.543 25.406 1.00 47.91 107 ASN A O 1
ATOM 856 N N . GLY A 1 108 ? -36.471 -11.450 26.283 1.00 40.53 108 GLY A N 1
ATOM 857 C CA . GLY A 1 108 ? -37.560 -11.768 27.201 1.00 40.53 108 GLY A CA 1
ATOM 858 C C . GLY A 1 108 ? -38.193 -13.144 27.012 1.00 40.53 108 GLY A C 1
ATOM 859 O O . GLY A 1 108 ? -38.971 -13.337 26.086 1.00 40.53 108 GLY A O 1
ATOM 860 N N . HIS A 1 109 ? -38.010 -14.028 27.996 1.00 41.28 109 HIS A N 1
ATOM 861 C CA . HIS A 1 109 ? -39.093 -14.280 28.954 1.00 41.28 109 HIS A CA 1
ATOM 862 C C . HIS A 1 109 ? -38.545 -14.936 30.229 1.00 41.28 109 HIS A C 1
ATOM 864 O O . HIS A 1 109 ? -37.904 -15.984 30.171 1.00 41.28 109 HIS A O 1
ATOM 870 N N . ASP A 1 110 ? -38.789 -14.283 31.364 1.00 48.78 110 ASP A N 1
ATOM 871 C CA . ASP A 1 110 ? -38.752 -14.892 32.689 1.00 48.78 110 ASP A CA 1
ATOM 872 C C . ASP A 1 110 ? -39.826 -15.983 32.767 1.00 48.78 110 ASP A C 1
ATOM 874 O O . ASP A 1 110 ? -40.968 -15.716 32.409 1.00 48.78 110 ASP A O 1
ATOM 878 N N . ASP A 1 111 ? -39.492 -17.155 33.306 1.00 49.88 111 ASP A N 1
ATOM 879 C CA . ASP A 1 111 ? -40.473 -18.009 33.975 1.00 49.88 111 ASP A CA 1
ATOM 880 C C . ASP A 1 111 ? -39.868 -18.532 35.285 1.00 49.88 111 ASP A C 1
ATOM 882 O O . ASP A 1 111 ? -38.945 -19.350 35.324 1.00 49.88 111 ASP A O 1
ATOM 886 N N . ASP A 1 112 ? -40.408 -17.972 36.365 1.00 48.50 112 ASP A N 1
ATOM 887 C CA . ASP A 1 112 ? -40.429 -18.488 37.728 1.00 48.50 112 ASP A CA 1
ATOM 888 C C . ASP A 1 112 ? -40.854 -19.965 37.754 1.00 48.50 112 ASP A C 1
ATOM 890 O O . ASP A 1 112 ? -41.969 -20.270 37.352 1.00 48.50 112 ASP A O 1
ATOM 894 N N . GLU A 1 113 ? -40.068 -20.850 38.377 1.00 49.53 113 GLU A N 1
ATOM 895 C CA . GLU A 1 113 ? -40.620 -21.968 39.160 1.00 49.53 113 GLU A CA 1
ATOM 896 C C . GLU A 1 113 ? -39.703 -22.292 40.350 1.00 49.53 113 GLU A C 1
ATOM 898 O O . GLU A 1 113 ? -38.857 -23.187 40.332 1.00 49.53 113 GLU A O 1
ATOM 903 N N . GLY A 1 114 ? -39.905 -21.568 41.451 1.00 47.75 114 GLY A N 1
ATOM 904 C CA . GLY A 1 114 ? -39.634 -22.116 42.773 1.00 47.75 114 GLY A CA 1
ATOM 905 C C . GLY A 1 114 ? -40.814 -22.976 43.218 1.00 47.75 114 GLY A C 1
ATOM 906 O O . GLY A 1 114 ? -41.877 -22.422 43.466 1.00 47.75 114 GLY A O 1
ATOM 907 N N . SER A 1 115 ? -40.643 -24.296 43.375 1.00 46.81 115 SER A N 1
ATOM 908 C CA . SER A 1 115 ? -41.509 -25.133 44.228 1.00 46.81 115 SER A CA 1
ATOM 909 C C . SER A 1 115 ? -41.060 -26.609 44.311 1.00 46.81 115 SER A C 1
ATOM 911 O O . SER A 1 115 ? -41.305 -27.389 43.401 1.00 46.81 115 SER A O 1
ATOM 913 N N . LEU A 1 116 ? -40.564 -26.992 45.502 1.00 50.09 116 LEU A N 1
ATOM 914 C CA . LEU A 1 116 ? -40.852 -28.252 46.230 1.00 50.09 116 LEU A CA 1
ATOM 915 C C . LEU A 1 116 ? -40.376 -29.589 45.610 1.00 50.09 116 LEU A C 1
ATOM 917 O O . LEU A 1 116 ? -40.946 -30.078 44.645 1.00 50.09 116 LEU A O 1
ATOM 921 N N . ARG A 1 117 ? -39.392 -30.271 46.223 1.00 42.25 117 ARG A N 1
ATOM 922 C CA . ARG A 1 117 ? -39.505 -31.435 47.165 1.00 42.25 117 ARG A CA 1
ATOM 923 C C . ARG A 1 117 ? -38.574 -32.538 46.613 1.00 42.25 117 ARG A C 1
ATOM 925 O O . ARG A 1 117 ? -38.421 -32.599 45.404 1.00 42.25 117 ARG A O 1
ATOM 932 N N . ALA A 1 118 ? -37.934 -33.443 47.347 1.00 41.97 118 ALA A N 1
ATOM 933 C CA . ALA A 1 118 ? -37.838 -33.820 48.755 1.00 41.97 118 ALA A CA 1
ATOM 934 C C . ALA A 1 118 ? -36.515 -34.597 48.929 1.00 41.97 118 ALA A C 1
ATOM 936 O O . ALA A 1 118 ? -35.979 -35.062 47.895 1.00 41.97 118 ALA A O 1
#

InterPro domains:
  IPR011322 Nitrogen regulatory PII-like, alpha/beta [SSF54913] (3-67)
  IPR018551 Domain of unknown function DUF2007 [PF09413] (4-65)

Mean predicted aligned error: 19.02 Å

Solvent-accessible surface area (backbone atoms only — not comparable to full-atom values): 7792 Å² total; per-residue (Å²): 98,54,68,36,97,44,72,69,55,49,53,52,55,49,53,58,38,45,76,73,75,40,92,80,70,88,58,66,66,80,52,52,82,65,26,85,82,44,80,85,48,94,83,72,65,45,46,42,73,60,59,75,94,43,47,71,58,53,53,51,52,52,60,48,51,65,58,68,49,63,39,70,67,47,63,37,91,85,83,64,49,81,40,60,31,62,56,61,44,36,92,86,78,62,49,49,75,79,70,72,83,82,80,81,76,86,79,87,81,91,78,90,81,89,78,87,89,132

Radius of gyration: 25.43 Å; Cα contacts (8 Å, |Δi|>4): 100; chains: 1; bounding box: 66×47×70 Å

Sequence (118 aa):
MHTADHPVEIGFVRGLLESEGIETRVQGMDLWTAAVEIYFADGARPSVWVRDAMLERARRVLAEADRRGQGEDWTCPDCGERLEGQFKACWRCARDRNDGHDNDHDNGHDDDEGSLRA

Foldseek 3Di:
DAWDQDVVVVVVVCVVCVVVVHDWDWPLPVVVVVCVVVVPDPPNTTDTDDPPVCPVVVVVVVVVVVVVLQDPWDADPPPRDIGGRNDQADPVPRHGPPDDDPPPPPDDDDDDDDDDDD

pLDDT: mean 73.23, std 18.34, range [40.53, 96.44]